Protein AF-F5L469-F1 (afdb_monomer_lite)

Radius of gyration: 16.81 Å; chains: 1; bounding box: 36×24×50 Å

Organism: Caldalkalibacillus thermarum (strain TA2.A1) (NCBI:txid986075)

Structure (mmCIF, N/CA/C/O backbone):
data_AF-F5L469-F1
#
_entry.id   AF-F5L469-F1
#
loop_
_atom_site.group_PDB
_atom_site.id
_atom_site.type_symbol
_atom_site.label_atom_id
_atom_site.label_alt_id
_atom_site.label_comp_id
_atom_site.label_asym_id
_atom_site.label_entity_id
_atom_site.label_seq_id
_atom_site.pdbx_PDB_ins_code
_atom_site.Cartn_x
_atom_site.Cartn_y
_atom_site.Cartn_z
_atom_site.occupancy
_atom_site.B_iso_or_equiv
_atom_site.auth_seq_id
_atom_site.auth_comp_id
_atom_site.auth_asym_id
_atom_site.auth_atom_id
_atom_site.pdbx_PDB_model_num
ATOM 1 N N . MET A 1 1 ? -11.420 -15.175 18.627 1.00 70.25 1 MET A N 1
ATOM 2 C CA . MET A 1 1 ? -12.190 -15.716 17.485 1.00 70.25 1 MET A CA 1
ATOM 3 C C . MET A 1 1 ? -11.781 -14.932 16.248 1.00 70.25 1 MET A C 1
ATOM 5 O O . MET A 1 1 ? -11.815 -13.712 16.318 1.00 70.25 1 MET A O 1
ATOM 9 N N . VAL A 1 2 ? -11.347 -15.592 15.173 1.00 82.56 2 VAL A N 1
ATOM 10 C CA . VAL A 1 2 ? -10.993 -14.932 13.898 1.00 82.56 2 VAL A CA 1
ATOM 11 C C . VAL A 1 2 ? -12.268 -14.780 13.075 1.00 82.56 2 VAL A C 1
ATOM 13 O O . VAL A 1 2 ? -13.016 -15.746 12.924 1.00 82.56 2 VAL A O 1
ATOM 16 N N . HIS A 1 3 ? -12.534 -13.584 12.554 1.00 92.75 3 HIS A N 1
ATOM 17 C CA . HIS A 1 3 ? -13.681 -13.362 11.676 1.00 92.75 3 HIS A CA 1
ATOM 18 C C . HIS A 1 3 ? -13.305 -13.737 10.229 1.00 92.75 3 HIS A C 1
ATOM 20 O O . HIS A 1 3 ? -12.259 -13.294 9.755 1.00 92.75 3 HIS A O 1
ATOM 26 N N . PRO A 1 4 ? -14.123 -14.493 9.473 1.00 94.62 4 PRO A N 1
ATOM 27 C CA . PRO A 1 4 ? -13.759 -14.910 8.114 1.00 94.62 4 PRO A CA 1
ATOM 28 C C . PRO A 1 4 ? -13.397 -13.746 7.179 1.00 94.62 4 PRO A C 1
ATOM 30 O O . PRO A 1 4 ? -12.439 -13.836 6.419 1.00 94.62 4 PRO A O 1
ATOM 33 N N . VAL A 1 5 ? -14.113 -12.620 7.275 1.00 96.19 5 VAL A N 1
ATOM 34 C CA . VAL A 1 5 ? -13.803 -11.411 6.484 1.00 96.19 5 VAL A CA 1
ATOM 35 C C . VAL A 1 5 ? -12.459 -10.796 6.890 1.00 96.19 5 VAL A C 1
ATOM 37 O O . VAL A 1 5 ? -11.703 -10.385 6.017 1.00 96.19 5 VAL A O 1
ATOM 40 N N . GLN A 1 6 ? -12.122 -10.794 8.184 1.00 96.25 6 GLN A N 1
ATOM 41 C CA . GLN A 1 6 ? -10.824 -10.321 8.681 1.00 96.25 6 GLN A CA 1
ATOM 42 C C . GLN A 1 6 ? -9.687 -11.169 8.109 1.00 96.25 6 GLN A C 1
ATOM 44 O O . GLN A 1 6 ? -8.722 -10.629 7.576 1.00 96.25 6 GLN A O 1
ATOM 49 N N . LEU A 1 7 ? -9.853 -12.496 8.120 1.00 96.44 7 LEU A N 1
ATOM 50 C CA . LEU A 1 7 ? -8.896 -13.416 7.511 1.00 96.44 7 LEU A CA 1
ATOM 51 C C . LEU A 1 7 ? -8.683 -13.097 6.025 1.00 96.44 7 LEU A C 1
ATOM 53 O O . LEU A 1 7 ? -7.547 -13.048 5.568 1.00 96.44 7 LEU A O 1
ATOM 57 N N . VAL A 1 8 ? -9.757 -12.856 5.267 1.00 97.75 8 VAL A N 1
ATOM 58 C CA . VAL A 1 8 ? -9.649 -12.524 3.838 1.00 97.75 8 VAL A CA 1
ATOM 59 C C . VAL A 1 8 ? -8.891 -11.215 3.622 1.00 97.75 8 VAL A C 1
ATOM 61 O O . VAL A 1 8 ? -7.996 -11.173 2.777 1.00 97.75 8 VAL A O 1
ATOM 64 N N . LEU A 1 9 ? -9.226 -10.174 4.387 1.00 97.31 9 LEU A N 1
ATOM 65 C CA . LEU A 1 9 ? -8.598 -8.857 4.285 1.00 97.31 9 LEU A CA 1
ATOM 66 C C . LEU A 1 9 ? -7.111 -8.887 4.649 1.00 97.31 9 LEU A C 1
ATOM 68 O O . LEU A 1 9 ? -6.325 -8.221 3.979 1.00 97.31 9 LEU A O 1
ATOM 72 N N . ASP A 1 10 ? -6.713 -9.661 5.660 1.00 96.62 10 ASP A N 1
ATOM 73 C CA . ASP A 1 10 ? -5.329 -9.678 6.147 1.00 96.62 10 ASP A CA 1
ATOM 74 C C . ASP A 1 10 ? -4.407 -10.636 5.391 1.00 96.62 10 ASP A C 1
ATOM 76 O O . ASP A 1 10 ? -3.187 -10.489 5.454 1.00 96.62 10 ASP A O 1
ATOM 80 N N . TYR A 1 11 ? -4.964 -11.601 4.658 1.00 95.56 11 TYR A N 1
ATOM 81 C CA . TYR A 1 11 ? -4.167 -12.593 3.943 1.00 95.56 11 TYR A CA 1
ATOM 82 C C . TYR A 1 11 ? -4.486 -12.612 2.440 1.00 95.56 11 TYR A C 1
ATOM 84 O O . TYR A 1 11 ? -3.855 -11.850 1.704 1.00 95.56 11 TYR A O 1
ATOM 92 N N . PRO A 1 12 ? -5.419 -13.433 1.917 1.00 97.19 12 PRO A N 1
ATOM 93 C CA . PRO A 1 12 ? -5.534 -13.643 0.479 1.00 97.19 12 PRO A CA 1
ATOM 94 C C . PRO A 1 12 ? -5.789 -12.347 -0.290 1.00 97.19 12 PRO A C 1
ATOM 96 O O . PRO A 1 12 ? -5.156 -12.150 -1.322 1.00 97.19 12 PRO A O 1
ATOM 99 N N . LEU A 1 13 ? -6.643 -11.440 0.203 1.00 97.94 13 LEU A N 1
ATOM 100 C CA . LEU A 1 13 ? -6.891 -10.177 -0.489 1.00 97.94 13 LEU A CA 1
ATOM 101 C C . LEU A 1 13 ? -5.670 -9.255 -0.424 1.00 97.94 13 LEU A C 1
ATOM 103 O O . LEU A 1 13 ? -5.213 -8.800 -1.469 1.00 97.94 13 LEU A O 1
ATOM 107 N N . ALA A 1 14 ? -5.111 -9.013 0.766 1.00 97.12 14 ALA A N 1
ATOM 108 C CA . ALA A 1 14 ? -3.935 -8.156 0.935 1.00 97.12 14 ALA A CA 1
ATOM 109 C C . ALA A 1 14 ? -2.761 -8.573 0.034 1.00 97.12 14 ALA A C 1
ATOM 111 O O . ALA A 1 14 ? -2.138 -7.721 -0.601 1.00 97.12 14 ALA A O 1
ATOM 112 N N . PHE A 1 15 ? -2.481 -9.876 -0.064 1.00 96.75 15 PHE A N 1
ATOM 113 C CA . PHE A 1 15 ? -1.406 -10.390 -0.913 1.00 96.75 15 PHE A CA 1
ATOM 114 C C . PHE A 1 15 ? -1.792 -10.453 -2.398 1.00 96.75 15 PHE A C 1
ATOM 116 O O . PHE A 1 15 ? -0.938 -10.204 -3.246 1.00 96.75 15 PHE A O 1
ATOM 123 N N . ALA A 1 16 ? -3.059 -10.705 -2.745 1.00 97.81 16 ALA A N 1
ATOM 124 C CA . ALA A 1 16 ? -3.517 -10.637 -4.135 1.00 97.81 16 ALA A CA 1
ATOM 125 C C . ALA A 1 16 ? -3.430 -9.213 -4.706 1.00 97.81 16 ALA A C 1
ATOM 127 O O . ALA A 1 16 ? -3.053 -9.038 -5.866 1.00 97.81 16 ALA A O 1
ATOM 128 N N . LEU A 1 17 ? -3.715 -8.191 -3.890 1.00 98.00 17 LEU A N 1
ATOM 129 C CA . LEU A 1 17 ? -3.604 -6.783 -4.280 1.00 98.00 17 LEU A CA 1
ATOM 130 C C . LEU A 1 17 ? -2.170 -6.391 -4.656 1.00 98.00 17 LEU A C 1
ATOM 132 O O . LEU A 1 17 ? -1.990 -5.509 -5.488 1.00 98.00 17 LEU A O 1
ATOM 136 N N . LEU A 1 18 ? -1.143 -7.090 -4.155 1.00 96.88 18 LEU A N 1
ATOM 137 C CA . LEU A 1 18 ? 0.230 -6.867 -4.619 1.00 96.88 18 LEU A CA 1
ATOM 138 C C . LEU A 1 18 ? 0.402 -7.163 -6.120 1.00 96.88 18 LEU A C 1
ATOM 140 O O . LEU A 1 18 ? 1.200 -6.515 -6.799 1.00 96.88 18 LEU A O 1
ATOM 144 N N . GLY A 1 19 ? -0.397 -8.084 -6.668 1.00 95.00 19 GLY A N 1
ATOM 145 C CA . GLY A 1 19 ? -0.400 -8.425 -8.089 1.00 95.00 19 GLY A CA 1
ATOM 146 C C . GLY A 1 19 ? -0.791 -7.263 -9.009 1.00 95.00 19 GLY A C 1
ATOM 147 O O . GLY A 1 19 ? -0.395 -7.255 -10.177 1.00 95.00 19 GLY A O 1
ATOM 148 N N . THR A 1 20 ? -1.492 -6.236 -8.508 1.00 9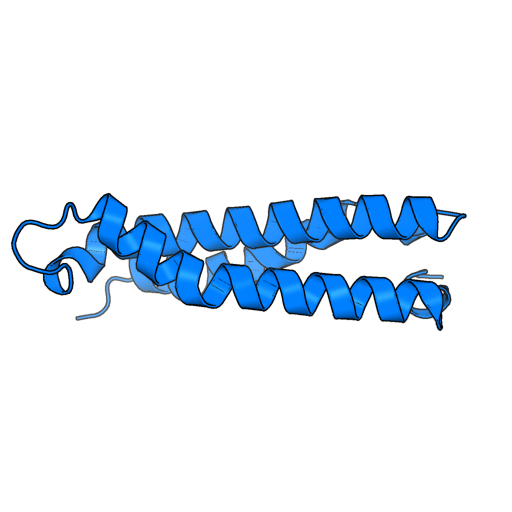6.44 20 THR A N 1
ATOM 149 C CA . THR A 1 20 ? -1.879 -5.075 -9.328 1.00 96.44 20 THR A CA 1
ATOM 150 C C . THR A 1 20 ? -0.679 -4.243 -9.777 1.00 96.44 20 THR A C 1
ATOM 152 O O . THR A 1 20 ? -0.790 -3.505 -10.755 1.00 96.44 20 THR A O 1
ATOM 155 N N . ALA A 1 21 ? 0.488 -4.390 -9.138 1.00 94.38 21 ALA A N 1
ATOM 156 C CA . ALA A 1 21 ? 1.730 -3.779 -9.612 1.00 94.38 21 ALA A CA 1
ATOM 157 C C . ALA A 1 21 ? 2.083 -4.222 -11.045 1.00 94.38 21 ALA A C 1
ATOM 159 O O . ALA A 1 21 ? 2.639 -3.444 -11.821 1.00 94.38 21 ALA A O 1
ATOM 160 N N . GLY A 1 22 ? 1.706 -5.448 -11.429 1.00 90.00 22 GLY A N 1
ATOM 161 C CA . GLY A 1 22 ? 1.947 -6.004 -12.762 1.00 90.00 22 GLY A CA 1
ATOM 162 C C . GLY A 1 22 ? 1.122 -5.360 -13.882 1.00 90.00 22 GLY A C 1
ATOM 163 O O . GLY A 1 22 ? 1.484 -5.490 -15.053 1.00 90.00 22 GLY A O 1
ATOM 164 N N . LEU A 1 23 ? 0.057 -4.616 -13.555 1.00 91.00 23 LEU A N 1
ATOM 165 C CA . LEU A 1 23 ? -0.797 -3.951 -14.550 1.00 91.00 23 LEU A CA 1
ATOM 166 C C . LEU A 1 23 ? -0.040 -2.888 -15.364 1.00 91.00 23 LEU A C 1
ATOM 168 O O . LEU A 1 23 ? -0.426 -2.577 -16.489 1.00 91.00 23 LEU A O 1
ATOM 172 N N . PHE A 1 24 ? 1.077 -2.373 -14.844 1.00 85.56 24 PHE A N 1
ATOM 173 C CA . PHE A 1 24 ? 1.854 -1.293 -15.458 1.00 85.56 24 PHE A CA 1
ATOM 174 C C . PHE A 1 24 ? 2.838 -1.750 -16.552 1.00 85.56 24 PHE A C 1
ATOM 176 O O . PHE A 1 24 ? 3.694 -0.975 -16.967 1.00 85.56 24 PHE A O 1
ATOM 183 N N . ALA A 1 25 ? 2.697 -2.979 -17.068 1.00 75.31 25 ALA A N 1
ATOM 184 C CA . ALA A 1 25 ? 3.293 -3.473 -18.318 1.00 75.31 25 ALA A CA 1
ATOM 185 C C . ALA A 1 25 ? 4.754 -3.037 -18.581 1.00 75.31 25 ALA A C 1
ATOM 187 O O . ALA A 1 25 ? 5.070 -2.482 -19.638 1.00 75.31 25 ALA A O 1
ATOM 188 N N . LEU A 1 26 ? 5.663 -3.330 -17.640 1.00 74.31 26 LEU A N 1
ATOM 189 C CA . LEU A 1 26 ? 7.089 -2.963 -17.71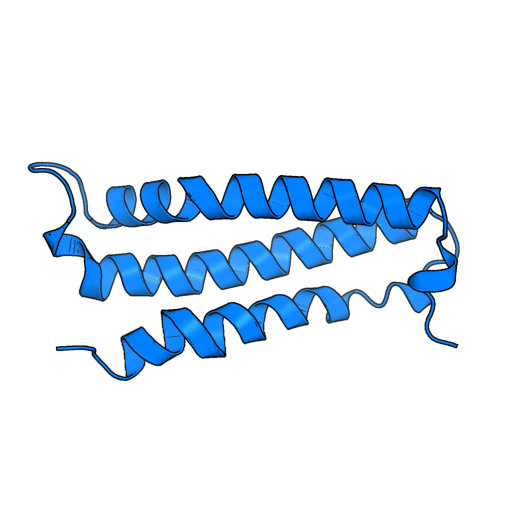7 1.00 74.31 26 LEU A CA 1
ATOM 190 C C . LEU A 1 26 ? 7.782 -3.413 -19.013 1.00 74.31 26 LEU A C 1
ATOM 192 O O . LEU A 1 26 ? 8.677 -2.726 -19.498 1.00 74.31 26 LEU A O 1
ATOM 196 N N . HIS A 1 27 ? 7.326 -4.511 -19.620 1.00 73.75 27 HIS A N 1
ATOM 197 C CA . HIS A 1 27 ? 7.838 -5.014 -20.898 1.00 73.75 27 HIS A CA 1
ATOM 198 C C . HIS A 1 27 ? 7.646 -4.032 -22.073 1.00 73.75 27 HIS A C 1
ATOM 200 O O . HIS A 1 27 ? 8.388 -4.097 -23.047 1.00 73.75 27 HIS A O 1
ATOM 206 N N . LYS A 1 28 ? 6.694 -3.088 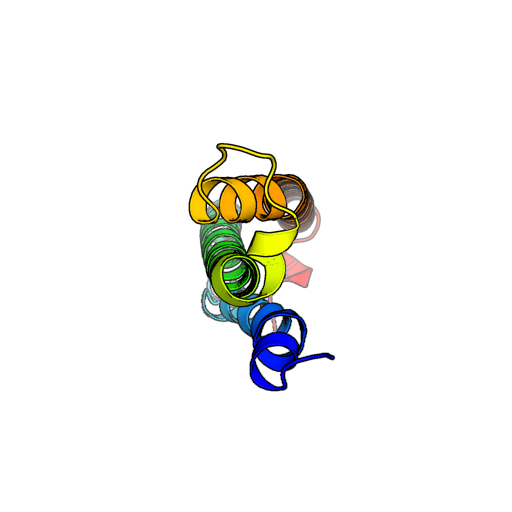-21.988 1.00 76.12 28 LYS A N 1
ATOM 207 C CA . LYS A 1 28 ? 6.461 -2.039 -23.005 1.00 76.12 28 LYS A CA 1
ATOM 208 C C . LYS A 1 28 ? 7.339 -0.797 -22.807 1.00 76.12 28 LYS A C 1
ATOM 210 O O . LYS A 1 28 ? 7.183 0.209 -23.508 1.00 76.12 28 LYS A O 1
ATOM 215 N N . ALA A 1 29 ? 8.215 -0.801 -21.804 1.00 83.25 29 ALA A N 1
ATOM 216 C CA . ALA A 1 29 ? 9.146 0.285 -21.555 1.00 83.25 29 ALA A CA 1
ATOM 217 C C . ALA A 1 29 ? 10.521 -0.029 -22.153 1.00 83.25 29 ALA A C 1
ATOM 219 O O . ALA A 1 29 ? 11.183 -0.992 -21.777 1.00 83.25 29 ALA A O 1
ATOM 220 N N . HIS A 1 30 ? 10.960 0.833 -23.071 1.00 83.00 30 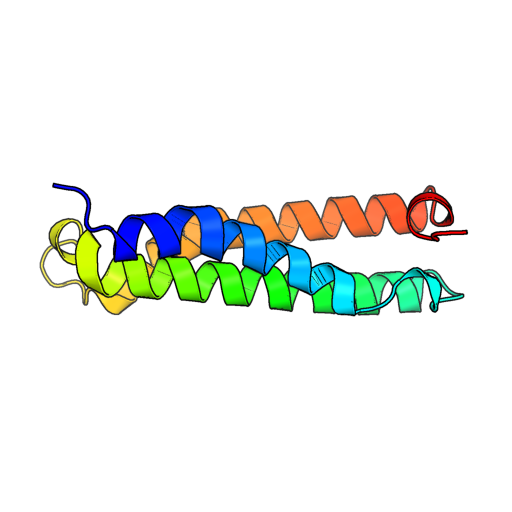HIS A N 1
ATOM 221 C CA . HIS A 1 30 ? 12.233 0.686 -23.785 1.00 83.00 30 HIS A CA 1
ATOM 222 C C . HIS A 1 30 ? 13.375 1.511 -23.176 1.00 83.00 30 HIS A C 1
ATOM 224 O O . HIS A 1 30 ? 14.497 1.458 -23.667 1.00 83.00 30 HIS A O 1
ATOM 230 N N . THR A 1 31 ? 13.108 2.275 -22.111 1.00 88.62 31 THR A N 1
ATOM 231 C CA . THR A 1 31 ? 14.127 3.057 -21.400 1.00 88.62 31 THR A CA 1
ATOM 232 C C . THR A 1 31 ? 14.085 2.765 -19.897 1.00 88.62 31 THR A C 1
ATOM 234 O O . THR A 1 31 ? 12.990 2.626 -19.339 1.00 88.62 31 THR A O 1
ATOM 237 N N . PRO A 1 32 ? 15.243 2.732 -19.204 1.00 86.44 32 PRO A N 1
ATOM 238 C CA . PRO A 1 32 ? 15.290 2.512 -17.757 1.00 86.44 32 PRO A CA 1
ATOM 239 C C . PRO A 1 32 ? 14.459 3.525 -16.961 1.00 86.44 32 PRO A C 1
ATOM 241 O O . PRO A 1 32 ? 13.792 3.154 -16.002 1.00 86.44 32 PRO A O 1
ATOM 244 N N . GLY A 1 33 ? 14.432 4.794 -17.386 1.00 90.75 33 GLY A N 1
ATOM 245 C CA . GLY A 1 33 ? 13.617 5.828 -16.738 1.00 90.75 33 GLY A CA 1
ATOM 246 C C . GLY A 1 33 ? 12.116 5.527 -16.802 1.00 90.75 33 GLY A C 1
ATOM 247 O O . GLY A 1 33 ? 11.422 5.630 -15.793 1.00 90.75 33 GLY A O 1
ATOM 248 N N . LYS A 1 34 ? 11.618 5.072 -17.960 1.00 91.69 34 LYS A N 1
ATOM 249 C CA . LYS A 1 34 ? 10.210 4.680 -18.115 1.00 91.69 34 LYS A CA 1
ATOM 250 C C . LYS A 1 34 ? 9.883 3.420 -17.309 1.00 91.69 34 LYS A C 1
ATOM 252 O O . LYS A 1 34 ? 8.819 3.358 -16.701 1.00 91.69 34 LYS A O 1
ATOM 257 N N . MET A 1 35 ? 10.800 2.450 -17.260 1.00 91.50 35 MET A N 1
ATOM 258 C CA . MET A 1 35 ? 10.654 1.257 -16.418 1.00 91.50 35 MET A CA 1
ATOM 259 C C . MET A 1 35 ? 10.556 1.629 -14.934 1.00 91.50 35 MET A C 1
ATOM 261 O O . MET A 1 35 ? 9.660 1.145 -14.252 1.00 91.50 35 MET A O 1
ATOM 265 N N . ILE A 1 36 ? 11.426 2.522 -14.448 1.00 94.00 36 ILE A N 1
ATOM 266 C CA . ILE A 1 36 ? 11.405 3.000 -13.057 1.00 94.00 36 ILE A CA 1
ATOM 267 C C . ILE A 1 36 ? 10.085 3.708 -12.748 1.00 94.00 36 ILE A C 1
ATOM 269 O O . ILE A 1 36 ? 9.486 3.426 -11.714 1.00 94.00 36 ILE A O 1
ATOM 273 N N . GLY A 1 37 ? 9.610 4.581 -13.643 1.00 93.94 37 GLY A N 1
ATOM 274 C CA . GLY A 1 37 ? 8.339 5.285 -13.463 1.00 93.94 37 GLY A CA 1
ATOM 275 C C . GLY A 1 37 ? 7.161 4.320 -13.320 1.00 93.94 37 GLY A C 1
ATOM 276 O O . GLY A 1 37 ? 6.443 4.366 -12.327 1.00 93.94 37 GLY A O 1
ATOM 277 N N . LEU A 1 38 ? 7.018 3.387 -14.266 1.00 94.56 38 LEU A N 1
ATOM 278 C CA . LEU A 1 38 ? 5.948 2.386 -14.252 1.00 94.56 38 LEU A CA 1
ATOM 279 C C . LEU A 1 38 ? 6.034 1.449 -13.039 1.00 94.56 38 LEU A C 1
ATOM 281 O O . LEU A 1 38 ? 5.013 1.161 -12.420 1.00 94.56 38 LEU A O 1
ATOM 285 N N . ALA A 1 39 ? 7.241 1.007 -12.672 1.00 94.25 39 ALA A N 1
ATOM 286 C CA . ALA A 1 39 ? 7.450 0.152 -11.506 1.00 94.25 39 ALA A CA 1
ATOM 287 C C . ALA A 1 39 ? 7.086 0.887 -10.214 1.00 94.25 39 ALA A C 1
ATOM 289 O O . ALA A 1 39 ? 6.399 0.331 -9.362 1.00 94.25 39 ALA A O 1
ATOM 290 N N . THR A 1 40 ? 7.485 2.156 -10.100 1.00 96.06 40 THR A N 1
ATOM 291 C CA . THR A 1 40 ? 7.148 3.004 -8.953 1.00 96.06 40 THR A CA 1
ATOM 292 C C . THR A 1 40 ? 5.641 3.164 -8.816 1.00 96.06 40 THR A C 1
ATOM 294 O O . THR A 1 40 ? 5.103 2.922 -7.741 1.00 96.06 40 THR A O 1
ATOM 297 N N . THR A 1 41 ? 4.940 3.509 -9.901 1.00 96.25 41 THR A N 1
ATOM 298 C CA . THR A 1 41 ? 3.477 3.639 -9.877 1.00 96.25 41 THR A CA 1
ATOM 299 C C . THR A 1 41 ? 2.801 2.320 -9.509 1.00 96.25 41 THR A C 1
ATOM 301 O O . THR A 1 41 ? 1.891 2.316 -8.682 1.00 96.25 41 THR A O 1
ATOM 304 N N . GLY A 1 42 ? 3.268 1.201 -10.070 1.00 96.56 42 GLY A N 1
ATOM 305 C CA . GLY A 1 42 ? 2.735 -0.123 -9.763 1.00 96.56 42 GLY A CA 1
ATOM 306 C C . GLY A 1 42 ? 2.903 -0.512 -8.300 1.00 96.56 42 GLY A C 1
ATOM 307 O O . GLY A 1 42 ? 1.931 -0.925 -7.673 1.00 96.56 42 GLY A O 1
ATOM 308 N N . ILE A 1 43 ? 4.103 -0.334 -7.747 1.00 97.38 43 ILE A N 1
ATOM 309 C CA . ILE A 1 43 ? 4.405 -0.652 -6.347 1.00 97.38 43 ILE A CA 1
ATOM 310 C C . ILE A 1 43 ? 3.605 0.251 -5.404 1.00 97.38 43 ILE A C 1
ATOM 312 O O . ILE A 1 43 ? 2.969 -0.256 -4.489 1.00 97.38 43 ILE A O 1
ATOM 316 N N . VAL A 1 44 ? 3.554 1.565 -5.652 1.00 97.88 44 VAL A N 1
ATOM 317 C CA . VAL A 1 44 ? 2.782 2.500 -4.813 1.00 97.88 44 VAL A CA 1
ATOM 318 C C . VAL A 1 44 ? 1.289 2.169 -4.834 1.00 97.88 44 VAL A C 1
ATOM 320 O O . VAL A 1 44 ? 0.660 2.148 -3.777 1.00 97.88 44 VAL A O 1
ATOM 323 N N . LEU A 1 45 ? 0.715 1.866 -6.006 1.00 98.06 45 LEU A N 1
ATOM 324 C CA . LEU A 1 45 ? -0.689 1.460 -6.100 1.00 98.06 45 LEU A CA 1
ATOM 325 C C . LEU A 1 45 ? -0.941 0.165 -5.320 1.00 98.06 45 LEU A C 1
ATOM 327 O O . LEU A 1 45 ? -1.859 0.099 -4.509 1.00 98.06 45 LEU A O 1
ATOM 331 N N . ALA A 1 46 ? -0.121 -0.854 -5.560 1.00 98.06 46 ALA A N 1
ATOM 332 C CA . ALA A 1 46 ? -0.253 -2.169 -4.950 1.00 98.06 46 ALA A CA 1
ATOM 333 C C . ALA A 1 46 ? -0.115 -2.123 -3.417 1.00 98.06 46 ALA A C 1
ATOM 335 O O . ALA A 1 46 ? -0.973 -2.638 -2.697 1.00 98.06 46 ALA A O 1
ATOM 336 N N . SER A 1 47 ? 0.917 -1.444 -2.907 1.00 98.25 47 SER A N 1
ATOM 337 C CA . SER A 1 47 ? 1.121 -1.233 -1.470 1.00 98.25 47 SER A CA 1
ATOM 338 C C . SER A 1 47 ? 0.015 -0.373 -0.856 1.00 98.25 47 SER A C 1
ATOM 340 O O . SER A 1 47 ? -0.415 -0.654 0.261 1.00 98.25 47 SER A O 1
ATOM 342 N N . GLY A 1 48 ? -0.503 0.624 -1.581 1.00 98.38 48 GLY A N 1
ATOM 343 C CA . GLY A 1 48 ? -1.641 1.436 -1.146 1.00 98.38 48 GLY A CA 1
ATOM 344 C C . GLY A 1 48 ? -2.931 0.623 -1.010 1.00 98.38 48 GLY A C 1
ATOM 345 O O . GLY A 1 48 ? -3.615 0.714 0.007 1.00 98.38 48 GLY A O 1
ATOM 346 N N . LEU A 1 49 ? -3.240 -0.232 -1.986 1.00 98.50 49 LEU A N 1
ATOM 347 C CA . LEU A 1 49 ? -4.392 -1.135 -1.920 1.00 98.50 49 LEU A CA 1
ATOM 348 C C . LEU A 1 49 ? -4.251 -2.145 -0.772 1.00 98.50 49 LEU A C 1
ATOM 350 O O . LEU A 1 49 ? -5.197 -2.350 -0.010 1.00 98.50 49 LEU A O 1
ATOM 354 N N . ARG A 1 50 ? -3.059 -2.729 -0.597 1.00 98.50 50 ARG A N 1
ATOM 355 C CA . ARG A 1 50 ? -2.754 -3.603 0.544 1.00 98.50 50 ARG A CA 1
ATOM 356 C C . ARG A 1 50 ? -2.928 -2.874 1.880 1.00 98.50 50 ARG A C 1
ATOM 358 O O . ARG A 1 50 ? -3.539 -3.426 2.793 1.00 98.50 50 ARG A O 1
ATOM 365 N N . PHE A 1 51 ? -2.446 -1.635 1.987 1.00 98.69 51 PHE A N 1
ATOM 366 C CA . PHE A 1 51 ? -2.652 -0.794 3.166 1.00 98.69 51 PHE A CA 1
ATOM 367 C C . PHE A 1 51 ? -4.138 -0.587 3.451 1.00 98.69 51 PHE A C 1
ATOM 369 O O . PHE A 1 51 ? -4.547 -0.771 4.589 1.00 98.69 51 PHE A O 1
ATOM 376 N N . LEU A 1 52 ? -4.957 -0.270 2.444 1.00 98.69 52 LEU A N 1
ATOM 377 C CA . LEU A 1 52 ? -6.402 -0.098 2.628 1.00 98.69 52 LEU A CA 1
ATOM 378 C C . LEU A 1 52 ? -7.073 -1.372 3.161 1.00 98.69 52 LEU A C 1
ATOM 380 O O . LEU A 1 52 ? -7.921 -1.282 4.045 1.00 98.69 52 LEU A O 1
ATOM 384 N N . SER A 1 53 ? -6.657 -2.549 2.684 1.00 98.44 53 SER A N 1
ATOM 385 C CA . SER A 1 53 ? -7.150 -3.840 3.185 1.00 98.44 53 SER A CA 1
ATOM 386 C C . SER A 1 53 ? -6.867 -4.013 4.683 1.00 98.44 53 SER A C 1
ATOM 388 O O . SER A 1 53 ? -7.785 -4.232 5.477 1.00 98.44 53 SER A O 1
ATOM 390 N N . HIS A 1 54 ? -5.609 -3.826 5.092 1.00 98.44 54 HIS A N 1
ATOM 391 C CA . HIS A 1 54 ? -5.207 -3.941 6.497 1.00 98.44 54 HIS A CA 1
ATOM 392 C C . HIS A 1 54 ? -5.730 -2.802 7.377 1.00 98.44 54 HIS A C 1
ATOM 394 O O . HIS A 1 54 ? -5.974 -2.995 8.566 1.00 98.44 54 HIS A O 1
ATOM 400 N N . PHE A 1 55 ? -5.924 -1.612 6.813 1.00 98.62 55 PHE A N 1
ATOM 401 C CA . PHE A 1 55 ? -6.521 -0.476 7.501 1.00 98.62 55 PHE A CA 1
ATOM 402 C C . PHE A 1 55 ? -7.980 -0.768 7.853 1.00 98.62 55 PHE A C 1
ATOM 404 O O . PHE A 1 55 ? -8.372 -0.647 9.011 1.00 98.62 55 PHE A O 1
ATOM 411 N N . VAL A 1 56 ? -8.776 -1.238 6.886 1.00 98.38 56 VAL A N 1
ATOM 412 C CA . VAL A 1 56 ? -10.165 -1.647 7.140 1.00 98.38 56 VAL A CA 1
ATOM 413 C C . VAL A 1 56 ? -10.208 -2.787 8.156 1.00 98.38 56 VAL A C 1
ATOM 415 O O . VAL A 1 56 ? -10.994 -2.720 9.101 1.00 98.38 56 VAL A O 1
ATOM 418 N N . SER A 1 57 ? -9.327 -3.786 8.025 1.00 98.00 57 SER A N 1
ATOM 419 C CA . SER A 1 57 ? -9.225 -4.863 9.014 1.00 98.00 57 SER A CA 1
ATOM 420 C C . SER A 1 57 ? -8.923 -4.319 10.418 1.00 98.00 57 SER A C 1
ATOM 422 O O . SER A 1 57 ? -9.620 -4.620 11.390 1.00 98.00 57 SER A O 1
ATOM 424 N N . GLY A 1 58 ? -7.938 -3.424 10.515 1.00 97.81 58 GLY A N 1
ATOM 425 C CA . GLY A 1 58 ? -7.508 -2.808 11.762 1.00 97.81 58 GLY A CA 1
ATOM 426 C C . GLY A 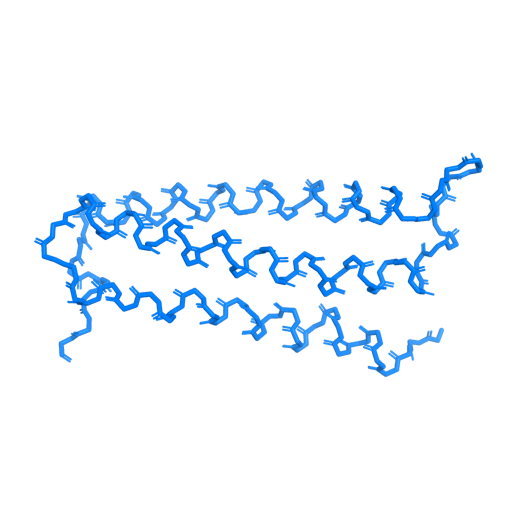1 58 ? -8.603 -1.985 12.440 1.00 97.81 58 GLY A C 1
ATOM 427 O O . GLY A 1 58 ? -8.784 -2.085 13.652 1.00 97.81 58 GLY A O 1
ATOM 428 N N . VAL A 1 59 ? -9.365 -1.214 11.661 1.00 98.00 59 VAL A N 1
ATOM 429 C CA . VAL A 1 59 ? -10.476 -0.407 12.177 1.00 98.00 59 VAL A CA 1
ATOM 430 C C . VAL A 1 59 ? -11.605 -1.275 12.728 1.00 98.00 59 VAL A C 1
ATOM 432 O O . VAL A 1 59 ? -12.156 -0.958 13.779 1.00 98.00 59 VAL A O 1
ATOM 435 N N . VAL A 1 60 ? -11.949 -2.363 12.036 1.00 97.50 60 VAL A N 1
ATOM 436 C CA . VAL A 1 60 ? -13.122 -3.180 12.376 1.00 97.50 60 VAL A CA 1
ATOM 437 C C . VAL A 1 60 ? -12.823 -4.199 13.482 1.00 97.50 60 VAL A C 1
ATOM 439 O O . VAL A 1 60 ? -13.663 -4.392 14.359 1.00 97.50 60 VAL A O 1
ATOM 442 N N . TRP A 1 61 ? -11.648 -4.841 13.476 1.00 97.00 61 TRP A N 1
ATOM 443 C CA . TRP A 1 61 ? -11.346 -5.957 14.390 1.00 97.00 61 TRP A CA 1
ATOM 444 C C . TRP A 1 61 ? -10.226 -5.693 15.398 1.00 97.00 61 TRP A C 1
ATOM 446 O O . TRP A 1 61 ? -10.167 -6.388 16.410 1.00 97.00 61 TRP A O 1
ATOM 456 N N . PHE A 1 62 ? -9.365 -4.694 15.181 1.00 95.75 62 PHE A N 1
ATOM 457 C CA . PHE A 1 62 ? -8.196 -4.448 16.041 1.00 95.75 62 PHE A CA 1
ATOM 458 C C . PHE A 1 62 ? -8.302 -3.171 16.886 1.00 95.75 62 PHE A C 1
ATOM 460 O O . PHE A 1 62 ? -7.336 -2.781 17.539 1.00 95.75 62 PHE A O 1
ATOM 467 N N . GLY A 1 63 ? -9.481 -2.543 16.953 1.00 94.19 63 GLY A N 1
ATOM 468 C CA . GLY A 1 63 ? -9.700 -1.351 17.781 1.00 94.19 63 GLY A CA 1
ATOM 469 C C . GLY A 1 63 ? -9.450 -1.564 19.277 1.00 94.19 63 GLY A C 1
ATOM 470 O O . GLY A 1 63 ? -9.067 -0.625 19.962 1.00 94.19 63 GLY A O 1
ATOM 471 N N . ALA A 1 64 ? -9.573 -2.800 19.773 1.00 95.25 64 ALA A N 1
ATOM 472 C CA . ALA A 1 64 ? -9.278 -3.146 21.166 1.00 95.25 64 ALA A CA 1
ATOM 473 C C . ALA A 1 64 ? -7.796 -2.968 21.555 1.00 95.25 64 ALA A C 1
ATOM 475 O O . ALA A 1 64 ? -7.480 -2.927 22.739 1.00 95.25 64 ALA A O 1
ATOM 476 N N . TYR A 1 65 ? -6.894 -2.870 20.573 1.00 96.25 65 TYR A N 1
ATOM 477 C CA . TYR A 1 65 ? -5.469 -2.620 20.797 1.00 96.25 65 TYR A CA 1
ATOM 478 C C . TYR A 1 65 ? -5.100 -1.133 20.714 1.00 96.25 65 TYR A C 1
ATOM 480 O O . TYR A 1 65 ? -3.941 -0.780 20.946 1.00 96.25 65 TYR A O 1
ATOM 488 N N . ALA A 1 66 ? -6.056 -0.262 20.373 1.00 97.38 66 ALA A N 1
ATOM 489 C CA . ALA A 1 66 ? -5.826 1.172 20.366 1.00 97.38 66 ALA A CA 1
ATOM 490 C C . ALA A 1 66 ? -5.590 1.672 21.807 1.00 97.38 66 ALA A C 1
ATOM 492 O O . ALA A 1 66 ? -6.365 1.326 22.702 1.00 97.38 66 ALA A O 1
ATOM 493 N N . PRO A 1 67 ? -4.545 2.486 22.049 1.00 96.69 67 PRO A N 1
ATOM 494 C CA . PRO A 1 67 ? -4.329 3.143 23.333 1.00 96.69 67 PRO A CA 1
ATOM 495 C C . PRO A 1 67 ? -5.545 3.952 23.792 1.00 96.69 67 PRO A C 1
ATOM 497 O O . PRO A 1 67 ? -6.308 4.473 22.974 1.00 96.69 67 PRO A O 1
ATOM 500 N N . GLU A 1 68 ? -5.690 4.113 25.107 1.00 96.25 68 GLU A N 1
ATOM 501 C CA . GLU A 1 68 ? -6.768 4.914 25.685 1.00 96.25 68 GLU A CA 1
ATOM 502 C C . GLU A 1 68 ? -6.743 6.350 25.133 1.00 96.25 68 GLU A C 1
ATOM 504 O O . GLU A 1 68 ? -5.700 7.002 25.077 1.00 96.25 68 GLU A O 1
ATOM 509 N N . GLY A 1 69 ? -7.899 6.825 24.663 1.00 96.12 69 GLY A N 1
ATOM 510 C CA . GLY A 1 69 ? -8.043 8.146 24.045 1.00 96.12 69 GLY A CA 1
ATOM 511 C C . GLY A 1 69 ? -7.567 8.254 22.590 1.00 96.12 69 GLY A C 1
ATOM 512 O O . GLY A 1 69 ? -7.756 9.305 21.978 1.00 96.12 69 GLY A O 1
ATOM 513 N N . MET A 1 70 ? -7.000 7.200 21.993 1.00 97.75 70 MET A N 1
ATOM 514 C CA . MET A 1 70 ? -6.581 7.213 20.590 1.00 97.75 70 MET A CA 1
ATOM 515 C C . MET A 1 70 ? -7.729 6.787 19.659 1.00 97.75 70 MET A C 1
ATOM 517 O O . MET A 1 70 ? -8.259 5.684 19.805 1.00 97.75 70 MET A O 1
ATOM 521 N N . PRO A 1 71 ? -8.097 7.591 18.640 1.00 98.12 71 PRO A N 1
ATOM 522 C CA . PRO A 1 71 ? -9.071 7.160 17.645 1.00 98.12 71 PRO A CA 1
ATOM 523 C C . PRO A 1 71 ? -8.595 5.902 16.911 1.00 98.12 71 PRO A C 1
ATOM 525 O O . PRO A 1 71 ? -7.494 5.875 16.357 1.00 98.12 71 PRO A O 1
ATOM 528 N N . VAL A 1 72 ? -9.453 4.881 16.844 1.00 98.12 72 VAL A N 1
ATOM 529 C CA . VAL A 1 72 ? -9.138 3.568 16.250 1.00 98.12 72 VAL A CA 1
ATOM 530 C C . VAL A 1 72 ? -8.630 3.680 14.806 1.00 98.12 72 VAL A C 1
ATOM 532 O O . VAL A 1 72 ? -7.701 2.974 14.421 1.00 98.12 72 VAL A O 1
ATOM 535 N N . ALA A 1 73 ? -9.177 4.608 14.014 1.00 98.25 73 ALA A N 1
ATOM 536 C CA . ALA A 1 73 ? -8.690 4.878 12.661 1.00 98.25 73 ALA A CA 1
ATOM 537 C C . ALA A 1 73 ? -7.235 5.373 12.648 1.00 98.25 73 ALA A C 1
ATOM 539 O O . ALA A 1 73 ? -6.430 4.897 11.855 1.00 98.25 73 ALA A O 1
ATOM 540 N N . ILE A 1 74 ? -6.858 6.277 13.555 1.00 98.44 74 ILE A N 1
ATOM 541 C CA . ILE A 1 74 ? -5.474 6.762 13.646 1.00 98.44 74 ILE A CA 1
ATOM 542 C C . ILE A 1 74 ? -4.554 5.622 14.089 1.00 98.44 74 ILE A C 1
ATOM 544 O O . ILE A 1 74 ? -3.485 5.443 13.508 1.00 98.44 74 ILE A O 1
ATOM 548 N N . TYR A 1 75 ? -4.986 4.824 15.071 1.00 98.50 75 TYR A N 1
ATOM 549 C CA . TYR A 1 75 ? -4.233 3.657 15.527 1.00 98.50 75 TYR A CA 1
ATOM 550 C C . TYR A 1 75 ? -3.967 2.683 14.376 1.00 98.50 75 TYR A C 1
ATOM 552 O O . TYR A 1 75 ? -2.816 2.349 14.102 1.00 98.50 75 TYR A O 1
ATOM 560 N N . SER A 1 76 ? -5.016 2.299 13.647 1.00 98.56 76 SER A N 1
ATOM 561 C CA . SER A 1 76 ? -4.911 1.387 12.510 1.00 98.56 76 SER A CA 1
ATOM 562 C C . SER A 1 76 ? -4.018 1.941 11.397 1.00 98.56 76 SER A C 1
ATOM 564 O O . SER A 1 76 ? -3.184 1.209 10.860 1.00 98.56 76 SER A O 1
ATOM 566 N N . ALA A 1 77 ? -4.145 3.229 11.061 1.00 98.62 77 ALA A N 1
ATOM 567 C CA . ALA A 1 77 ? -3.314 3.855 10.039 1.00 98.62 77 ALA A CA 1
ATOM 568 C C . ALA A 1 77 ? -1.832 3.837 10.430 1.00 98.62 77 ALA A C 1
ATOM 570 O O . ALA A 1 77 ? -1.001 3.378 9.649 1.00 98.62 77 ALA A O 1
ATOM 571 N N . LEU A 1 78 ? -1.498 4.290 11.643 1.00 98.50 78 LEU A N 1
ATOM 572 C CA . LEU A 1 78 ? -0.112 4.353 12.109 1.00 98.50 78 LEU A CA 1
ATOM 573 C C . LEU A 1 78 ? 0.500 2.964 12.271 1.00 98.50 78 LEU A C 1
ATOM 575 O O . LEU A 1 78 ? 1.624 2.745 11.822 1.00 98.50 78 LEU A O 1
ATOM 579 N N . TYR A 1 79 ? -0.244 2.019 12.848 1.00 98.50 79 TYR A N 1
ATOM 580 C CA . TYR A 1 79 ? 0.206 0.638 12.982 1.00 98.50 79 TYR A CA 1
ATOM 581 C C . TYR A 1 79 ? 0.548 0.042 11.613 1.00 98.50 79 TYR A C 1
ATOM 583 O O . TYR A 1 79 ? 1.658 -0.447 11.416 1.00 98.50 79 TYR A O 1
ATOM 591 N N . ASN A 1 80 ? -0.355 0.152 10.635 1.00 98.62 80 ASN A N 1
ATOM 592 C CA . ASN A 1 80 ? -0.136 -0.424 9.310 1.00 98.62 80 ASN A CA 1
ATOM 593 C C . ASN A 1 80 ? 0.960 0.293 8.514 1.00 98.62 80 ASN A C 1
ATOM 595 O O . ASN A 1 80 ? 1.794 -0.360 7.887 1.00 98.62 80 ASN A O 1
ATOM 599 N N . LEU A 1 81 ? 1.025 1.624 8.575 1.00 98.56 81 LEU A N 1
ATOM 600 C CA . LEU A 1 81 ? 2.092 2.385 7.920 1.00 98.56 81 LEU A CA 1
ATOM 601 C C . LEU A 1 81 ? 3.470 2.098 8.523 1.00 98.56 81 LEU A C 1
ATOM 603 O O . LEU A 1 81 ? 4.450 2.119 7.782 1.00 98.56 81 LEU A O 1
ATOM 607 N N . SER A 1 82 ? 3.556 1.790 9.822 1.00 98.38 82 SER A N 1
ATOM 608 C CA . SER A 1 82 ? 4.837 1.555 10.502 1.00 98.38 82 SER A CA 1
ATOM 609 C C . SER A 1 82 ? 5.669 0.430 9.880 1.00 98.38 82 SER A C 1
ATOM 611 O O . SER A 1 82 ? 6.894 0.511 9.905 1.00 98.38 82 SER A O 1
ATOM 613 N N . TYR A 1 83 ? 5.025 -0.580 9.283 1.00 97.94 83 TYR A N 1
ATOM 614 C CA . TYR A 1 83 ? 5.710 -1.692 8.622 1.00 97.94 83 TYR A CA 1
ATOM 615 C C . TYR A 1 83 ? 5.513 -1.708 7.099 1.00 97.94 83 TYR A C 1
ATOM 617 O O . TYR A 1 83 ? 6.446 -2.069 6.381 1.00 97.94 83 TYR A O 1
ATOM 625 N N . LEU A 1 84 ? 4.355 -1.280 6.577 1.00 98.19 84 LEU A N 1
ATOM 626 C CA . LEU A 1 84 ? 4.107 -1.270 5.128 1.00 98.19 84 LEU A CA 1
ATOM 627 C C . LEU A 1 84 ? 4.891 -0.178 4.402 1.00 98.19 84 LEU A C 1
ATOM 629 O O . LEU A 1 84 ? 5.339 -0.399 3.280 1.00 98.19 84 LEU A O 1
ATOM 633 N N . LEU A 1 85 ? 5.073 0.996 5.015 1.00 98.38 85 LEU A N 1
ATOM 634 C CA . LEU A 1 85 ? 5.805 2.082 4.367 1.00 98.38 85 LEU A CA 1
ATOM 635 C C . LEU A 1 85 ? 7.305 1.753 4.228 1.00 98.38 85 LEU A C 1
ATOM 637 O O . LEU A 1 85 ? 7.820 1.887 3.115 1.00 98.38 85 LEU A O 1
ATOM 641 N N . PRO A 1 86 ? 8.012 1.269 5.274 1.00 98.50 86 PRO A N 1
ATOM 642 C CA . PRO A 1 86 ? 9.386 0.796 5.113 1.00 98.50 86 PRO A CA 1
ATOM 643 C C . PRO A 1 86 ? 9.511 -0.356 4.113 1.00 98.50 86 PRO A C 1
ATOM 645 O O . PRO A 1 86 ? 10.432 -0.345 3.300 1.00 98.50 86 PRO A O 1
ATOM 648 N N . GLU A 1 87 ? 8.579 -1.316 4.127 1.00 97.94 87 GLU A N 1
ATOM 649 C CA . GLU A 1 87 ? 8.557 -2.419 3.158 1.00 97.94 87 GLU A CA 1
ATOM 650 C C . GLU A 1 87 ? 8.453 -1.897 1.722 1.00 97.94 87 GLU A C 1
ATOM 652 O O . GLU A 1 87 ? 9.298 -2.228 0.894 1.00 97.94 87 GLU A O 1
ATOM 657 N N . MET A 1 88 ? 7.498 -1.004 1.446 1.00 98.12 88 MET A N 1
ATOM 658 C CA . MET A 1 88 ? 7.326 -0.392 0.128 1.00 98.12 88 MET A CA 1
ATOM 659 C C . MET A 1 88 ? 8.590 0.350 -0.332 1.00 98.12 88 MET A C 1
ATOM 661 O O . MET A 1 88 ? 8.983 0.234 -1.493 1.00 98.12 88 MET A O 1
ATOM 665 N N . ILE A 1 89 ? 9.250 1.098 0.562 1.00 98.44 89 ILE A N 1
ATOM 666 C CA . ILE A 1 89 ? 10.500 1.809 0.247 1.00 98.44 89 ILE A CA 1
ATOM 667 C C . ILE A 1 89 ? 11.606 0.815 -0.118 1.00 98.44 89 ILE A C 1
ATOM 669 O O . ILE A 1 89 ? 12.284 0.999 -1.130 1.00 98.44 89 ILE A O 1
ATOM 673 N N . ILE A 1 90 ? 11.779 -0.250 0.666 1.00 98.44 90 ILE A N 1
ATOM 674 C CA . ILE A 1 90 ? 12.774 -1.293 0.390 1.00 98.44 90 ILE A CA 1
ATOM 675 C C . ILE A 1 90 ? 12.478 -1.960 -0.959 1.00 98.44 90 ILE A C 1
ATOM 677 O O . ILE A 1 90 ? 13.374 -2.071 -1.798 1.00 98.44 90 ILE A O 1
ATOM 681 N N . SER A 1 91 ? 11.221 -2.324 -1.210 1.00 96.62 91 SER A N 1
ATOM 682 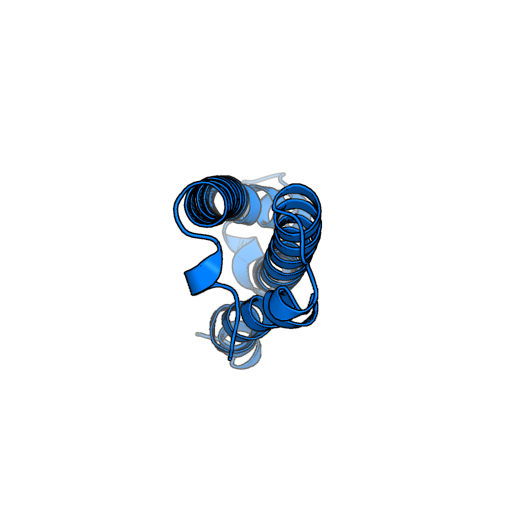C CA . SER A 1 91 ? 10.765 -2.912 -2.471 1.00 96.62 91 SER A CA 1
ATOM 683 C C . SER A 1 91 ? 11.052 -1.996 -3.671 1.00 96.62 91 SER A C 1
ATOM 685 O O . SER A 1 91 ? 11.587 -2.454 -4.683 1.00 96.62 91 SER A O 1
ATOM 687 N N . LEU A 1 92 ? 10.797 -0.687 -3.550 1.00 97.12 92 LEU A N 1
ATOM 688 C CA . LEU A 1 92 ? 11.140 0.304 -4.578 1.00 97.12 92 LEU A CA 1
ATOM 689 C C . LEU A 1 92 ? 12.645 0.352 -4.850 1.00 97.12 92 LEU A C 1
ATOM 691 O O . LEU A 1 92 ? 13.060 0.300 -6.008 1.00 97.12 92 LEU A O 1
ATOM 695 N N . LEU A 1 93 ? 13.468 0.434 -3.803 1.00 97.75 93 LEU A N 1
ATOM 696 C CA . LEU A 1 93 ? 14.923 0.498 -3.943 1.00 97.75 93 LEU A CA 1
ATOM 697 C C . LEU A 1 93 ? 15.475 -0.750 -4.638 1.00 97.75 93 LEU A C 1
ATOM 699 O O . LEU A 1 93 ? 16.282 -0.625 -5.561 1.00 97.75 93 LEU A O 1
ATOM 703 N N . ILE A 1 94 ? 14.997 -1.935 -4.249 1.00 96.25 94 ILE A N 1
ATOM 704 C CA . ILE A 1 94 ? 15.389 -3.209 -4.860 1.00 96.25 94 ILE A CA 1
ATOM 705 C C . ILE A 1 94 ? 14.995 -3.237 -6.339 1.00 96.25 94 ILE A C 1
ATOM 707 O O . ILE A 1 94 ? 15.824 -3.551 -7.191 1.00 96.25 94 ILE A O 1
ATOM 711 N N . VAL A 1 95 ? 13.758 -2.871 -6.681 1.00 94.31 95 VAL A N 1
ATOM 712 C CA . VAL A 1 95 ? 13.298 -2.906 -8.077 1.00 94.31 95 VAL A CA 1
ATOM 713 C C . VAL A 1 95 ? 14.037 -1.883 -8.941 1.00 94.31 95 VAL A C 1
ATOM 715 O O . VAL A 1 95 ? 14.455 -2.206 -10.052 1.00 94.31 95 VAL A O 1
ATOM 718 N N . ILE A 1 96 ? 14.283 -0.674 -8.433 1.00 94.38 96 ILE A N 1
ATOM 719 C CA . ILE A 1 96 ? 15.079 0.342 -9.137 1.00 94.38 96 ILE A CA 1
ATOM 720 C C . ILE A 1 96 ? 16.508 -0.156 -9.371 1.00 94.38 96 ILE A C 1
ATOM 722 O O . ILE A 1 96 ? 17.052 0.014 -10.466 1.00 94.38 96 ILE A O 1
ATOM 726 N N . PHE A 1 97 ? 17.115 -0.781 -8.364 1.00 95.12 97 PHE A N 1
ATOM 727 C CA . PHE A 1 97 ? 18.439 -1.384 -8.473 1.00 95.12 97 PHE A CA 1
ATOM 728 C C . PHE A 1 97 ? 18.472 -2.479 -9.551 1.00 95.12 97 PHE A C 1
ATOM 730 O O . PHE A 1 97 ? 19.342 -2.450 -10.424 1.00 95.12 97 PHE A O 1
ATOM 737 N N . LEU A 1 98 ? 17.476 -3.370 -9.575 1.00 92.56 98 LEU A N 1
ATOM 738 C CA . LEU A 1 98 ? 17.344 -4.414 -10.597 1.00 92.56 98 LEU A CA 1
ATOM 739 C C . LEU A 1 98 ? 17.179 -3.838 -12.008 1.00 92.56 98 LEU A C 1
ATOM 741 O O . LEU A 1 98 ? 17.847 -4.305 -12.930 1.00 92.56 98 LEU A O 1
ATOM 745 N N . ILE A 1 99 ? 16.357 -2.798 -12.188 1.00 91.69 99 ILE A N 1
ATOM 746 C CA . ILE A 1 99 ? 16.183 -2.131 -13.490 1.00 91.69 99 ILE A CA 1
ATOM 747 C C . ILE A 1 99 ? 17.507 -1.538 -13.981 1.00 91.69 99 ILE A C 1
ATOM 749 O O . ILE A 1 99 ? 17.825 -1.645 -15.164 1.00 91.69 99 ILE A O 1
ATOM 753 N N . LYS A 1 100 ? 18.287 -0.915 -13.090 1.00 90.44 100 LYS A N 1
ATOM 754 C CA . LYS A 1 100 ? 19.576 -0.306 -13.450 1.00 90.44 100 LYS A CA 1
ATOM 755 C C . LYS A 1 100 ? 20.640 -1.346 -13.790 1.00 90.44 100 LYS A C 1
ATOM 757 O O . LYS A 1 100 ? 21.417 -1.125 -14.712 1.00 90.44 100 LYS A O 1
ATOM 762 N N . MET A 1 101 ? 20.685 -2.460 -13.060 1.00 91.62 101 MET A N 1
ATOM 763 C CA . MET A 1 101 ? 21.704 -3.488 -13.271 1.00 91.62 101 MET A CA 1
ATOM 764 C C . MET A 1 101 ? 21.373 -4.445 -14.412 1.00 91.62 101 MET A C 1
ATOM 766 O O . MET A 1 101 ? 22.254 -4.806 -15.188 1.00 91.62 101 MET A O 1
ATOM 770 N N . ARG A 1 102 ? 20.128 -4.925 -14.470 1.00 88.19 102 ARG A N 1
ATOM 771 C CA . ARG A 1 102 ? 19.692 -6.030 -15.334 1.00 88.19 102 ARG A CA 1
ATOM 772 C C . ARG A 1 102 ? 18.244 -5.819 -15.797 1.00 88.19 102 ARG A C 1
ATOM 774 O O . ARG A 1 102 ? 17.362 -6.599 -15.432 1.00 88.19 102 ARG A O 1
ATOM 781 N N . PRO A 1 103 ? 17.982 -4.816 -16.656 1.00 81.56 103 PRO A N 1
ATOM 782 C CA . PRO A 1 103 ? 16.628 -4.512 -17.125 1.00 81.56 103 PRO A CA 1
ATOM 783 C C . PRO A 1 103 ? 15.972 -5.681 -17.880 1.00 81.56 103 PRO A C 1
ATOM 785 O O . PRO A 1 103 ? 14.748 -5.779 -17.914 1.00 81.56 103 PRO A O 1
ATOM 788 N N . GLN A 1 104 ? 16.765 -6.611 -18.427 1.00 82.62 104 GLN A N 1
ATOM 789 C CA . GLN A 1 104 ? 16.258 -7.774 -19.163 1.00 82.62 104 GLN A CA 1
ATOM 790 C C . GLN A 1 104 ? 15.468 -8.753 -18.279 1.00 82.62 104 GLN A C 1
ATOM 792 O O . GLN A 1 104 ? 14.671 -9.516 -18.806 1.00 82.62 104 GLN A O 1
ATOM 797 N N . LEU A 1 105 ? 15.661 -8.739 -16.952 1.00 81.50 105 LEU A N 1
ATOM 798 C CA . LEU A 1 105 ? 14.905 -9.599 -16.027 1.00 81.50 105 LEU A CA 1
ATOM 799 C C . LEU A 1 105 ? 13.426 -9.209 -15.925 1.00 81.50 105 LEU A C 1
ATOM 801 O O . LEU A 1 105 ? 12.599 -10.019 -15.525 1.00 81.50 105 LEU A O 1
ATOM 805 N N . LEU A 1 106 ? 13.102 -7.961 -16.266 1.00 76.81 106 LEU A N 1
ATOM 806 C CA . LEU A 1 106 ? 11.756 -7.395 -16.155 1.00 76.81 106 LEU A CA 1
ATOM 807 C C . LEU A 1 106 ? 11.062 -7.278 -17.518 1.00 76.81 106 LEU A C 1
ATOM 809 O O . LEU A 1 106 ? 9.933 -6.796 -17.613 1.00 76.81 106 LEU A O 1
ATOM 813 N N . GLN A 1 107 ? 11.741 -7.721 -18.573 1.00 73.12 107 GLN A N 1
ATOM 814 C CA . GLN A 1 107 ? 11.203 -7.824 -19.918 1.00 73.12 107 GLN A CA 1
ATOM 815 C C . GLN A 1 107 ? 10.786 -9.278 -20.141 1.00 73.12 107 GLN A C 1
ATOM 817 O O . GLN A 1 107 ? 11.627 -10.168 -20.245 1.00 73.12 107 GLN A O 1
ATOM 822 N N . VAL A 1 108 ? 9.477 -9.522 -20.183 1.00 65.44 108 VAL A N 1
ATOM 823 C CA . VAL A 1 108 ? 8.938 -10.819 -20.609 1.00 65.44 108 VAL A CA 1
ATOM 824 C C . VAL A 1 108 ? 9.104 -10.893 -22.127 1.00 65.44 108 VAL A C 1
ATOM 826 O O . VAL A 1 108 ? 8.707 -9.955 -22.821 1.00 65.44 108 VAL A O 1
ATOM 829 N N . ARG A 1 109 ? 9.769 -11.949 -22.606 1.00 54.78 109 ARG A N 1
ATOM 830 C CA . ARG A 1 109 ? 9.936 -12.232 -24.038 1.00 54.78 109 ARG A CA 1
ATOM 831 C C . ARG A 1 109 ? 8.632 -12.705 -24.659 1.00 54.78 109 ARG A C 1
ATOM 833 O O . ARG A 1 109 ? 7.912 -13.456 -23.966 1.00 54.78 109 ARG A O 1
#

Sequence (109 aa):
MVHPVQLVLDYPLAFALLGTAGLFALHKAHTPGKMIGLATTGIVLASGLRFLSHFVSGVVWFGAYAPEGMPVAIYSALYNLSYLLPEMIISLLIVIFLIKMRPQLLQVR

Secondary structure (DSSP, 8-state):
---HHHHHIIIIIHHHHHGGGGGG-GGG--SHHHHHHHHHHHHHHHHHHHHHHHHHHHHHH-GGGSPTT--HHHHHHHHHHHHHHHHHHHHHHHHHHHHHH-GGGG---

pLDDT: mean 93.3, std 8.07, range [54.78, 98.69]

InterPro domains:
  IPR012651 Thiamine transporter ThiT [PF09515] (1-106)
  IPR012651 Thiamine transporter ThiT [TIGR02357] (1-107)

Foldseek 3Di:
DDDPLLVCLLPVQLVVLLCQLCVLPLLPDPDLVSSLVSSLVSLCRSLVSSLVSQLVSQLPPVLVVAPPPDRSSVVSNCVSCVPSVVVSVVVSVVSSVCSVPPVVVVNDD